Protein AF-A0A1A0DC10-F1 (afdb_monomer_lite)

Organism: Acetobacter pasteurianus (NCBI:txid438)

Foldseek 3Di:
DDDDDDDDDDPLVVVLVVVLVVLVVVLVVLLVVLVVVLVVLVVVLVVCVVVPDWDADADPVRHTPDTPNVVSVVVNVVSVVVNVVSVVVSVVVNVVSVVVSVVD

Radius of gyration: 24.15 Å; chains: 1; bounding box: 70×35×57 Å

pLDDT: mean 93.38, std 9.09, range [50.84, 98.75]

Structure (mmCIF, N/CA/C/O backbone):
data_AF-A0A1A0DC10-F1
#
_entry.id   AF-A0A1A0DC10-F1
#
loop_
_atom_site.group_PDB
_atom_site.id
_atom_site.type_symbol
_atom_site.label_atom_id
_atom_site.label_alt_id
_atom_site.label_comp_id
_atom_site.label_asym_id
_atom_site.label_entity_id
_atom_site.label_seq_id
_atom_site.pdbx_PDB_ins_code
_atom_site.Cartn_x
_atom_site.Cartn_y
_atom_site.Cartn_z
_atom_site.occupancy
_atom_site.B_iso_or_equiv
_atom_site.auth_seq_id
_atom_site.auth_comp_id
_atom_site.auth_asym_id
_atom_site.auth_atom_id
_atom_site.pdbx_PDB_model_num
ATOM 1 N N . MET A 1 1 ? 39.795 -26.968 -26.316 1.00 50.84 1 MET A N 1
ATOM 2 C CA . MET A 1 1 ? 39.769 -25.772 -25.443 1.00 50.84 1 MET A CA 1
ATOM 3 C C . MET A 1 1 ? 38.483 -25.018 -25.735 1.00 50.84 1 MET A C 1
ATOM 5 O O . MET A 1 1 ? 38.223 -24.824 -26.917 1.00 50.84 1 MET A O 1
ATOM 9 N N . PRO A 1 2 ? 37.662 -24.639 -24.743 1.00 61.53 2 PRO A N 1
ATOM 10 C CA . PRO A 1 2 ? 36.482 -23.834 -25.024 1.00 61.53 2 PRO A CA 1
ATOM 11 C C . PRO A 1 2 ? 36.942 -22.427 -25.414 1.00 61.53 2 PRO A C 1
ATOM 13 O O . PRO A 1 2 ? 37.678 -21.768 -24.677 1.00 61.53 2 PRO A O 1
ATOM 16 N N . THR A 1 3 ? 36.555 -21.993 -26.607 1.00 64.56 3 THR A N 1
ATOM 17 C CA . THR A 1 3 ? 36.769 -20.642 -27.119 1.00 64.56 3 THR A CA 1
ATOM 18 C C . THR A 1 3 ? 36.057 -19.662 -26.189 1.00 64.56 3 THR A C 1
ATOM 20 O O . THR A 1 3 ? 34.831 -19.661 -26.104 1.00 64.56 3 THR A O 1
ATOM 23 N N . LYS A 1 4 ? 36.815 -18.833 -25.459 1.00 67.00 4 LYS A N 1
ATOM 24 C CA . LYS A 1 4 ? 36.241 -17.698 -24.729 1.00 67.00 4 LYS A CA 1
ATOM 25 C C . LYS A 1 4 ? 35.680 -16.732 -25.769 1.00 67.00 4 LYS A C 1
ATOM 27 O O . LYS A 1 4 ? 36.450 -16.089 -26.479 1.00 67.00 4 LYS A O 1
ATOM 32 N N . LEU A 1 5 ? 34.356 -16.668 -25.889 1.00 69.88 5 LEU A N 1
ATOM 33 C CA . LEU A 1 5 ? 33.710 -15.632 -26.686 1.00 69.88 5 LEU A CA 1
ATOM 34 C C . LEU A 1 5 ? 34.083 -14.266 -26.085 1.00 69.88 5 LEU A C 1
ATOM 36 O O . LEU A 1 5 ? 34.008 -14.111 -24.861 1.00 69.88 5 LEU A O 1
ATOM 40 N N . PRO A 1 6 ? 34.520 -13.292 -26.900 1.00 73.88 6 PRO A N 1
ATOM 41 C CA . PRO A 1 6 ? 34.807 -11.958 -26.401 1.00 73.88 6 PRO A CA 1
ATOM 42 C C . PRO A 1 6 ? 33.515 -11.332 -25.870 1.00 73.88 6 PRO A C 1
ATOM 44 O O . PRO A 1 6 ? 32.472 -11.383 -26.521 1.00 73.88 6 PRO A O 1
ATOM 47 N N . PHE A 1 7 ? 33.582 -10.749 -24.673 1.00 76.19 7 PHE A N 1
ATOM 48 C CA . PHE A 1 7 ? 32.484 -9.956 -24.135 1.00 76.19 7 PHE A CA 1
ATOM 49 C C . PHE A 1 7 ? 32.308 -8.706 -25.001 1.00 76.19 7 PHE A C 1
ATOM 51 O O . PHE A 1 7 ? 33.228 -7.898 -25.123 1.00 76.19 7 PHE A O 1
ATOM 58 N N . VAL A 1 8 ? 31.125 -8.549 -25.591 1.00 82.81 8 VAL A N 1
ATOM 59 C CA . VAL A 1 8 ? 30.748 -7.352 -26.344 1.00 82.81 8 VAL A CA 1
ATOM 60 C C . VAL A 1 8 ? 29.734 -6.583 -25.510 1.00 82.81 8 VAL A C 1
ATOM 62 O O . VAL A 1 8 ? 28.630 -7.066 -25.259 1.00 82.81 8 VAL A O 1
ATOM 65 N N . PHE A 1 9 ? 30.113 -5.388 -25.061 1.00 86.56 9 PHE A N 1
ATOM 66 C CA . PHE A 1 9 ? 29.201 -4.504 -24.345 1.00 86.56 9 PHE A CA 1
ATOM 67 C C . PHE A 1 9 ? 28.063 -4.052 -25.269 1.00 86.56 9 PHE A C 1
ATOM 69 O O . PHE A 1 9 ? 28.306 -3.537 -26.360 1.00 86.56 9 PHE A O 1
ATOM 76 N N . SER A 1 10 ? 26.820 -4.204 -24.807 1.00 89.44 10 SER A N 1
ATOM 77 C CA . SER A 1 10 ? 25.634 -3.678 -25.483 1.00 89.44 10 SER A CA 1
ATOM 78 C C . SER A 1 10 ? 25.094 -2.477 -24.718 1.00 89.44 10 SER A C 1
ATOM 80 O O . SER A 1 10 ? 24.475 -2.628 -23.664 1.00 89.44 10 SER A O 1
ATOM 82 N N . GLN A 1 11 ? 25.283 -1.280 -25.274 1.00 89.25 11 GLN A N 1
ATOM 83 C CA . GLN A 1 11 ? 24.736 -0.047 -24.704 1.00 89.25 11 GLN A CA 1
ATOM 84 C C . GLN A 1 11 ? 23.206 -0.104 -24.592 1.00 89.25 11 GLN A C 1
ATOM 86 O O . GLN A 1 11 ? 22.649 0.290 -23.571 1.00 89.25 11 GLN A O 1
ATOM 91 N N . ARG A 1 12 ? 22.521 -0.646 -25.610 1.00 88.19 12 ARG A N 1
ATOM 92 C CA . ARG A 1 12 ? 21.056 -0.799 -25.610 1.00 88.19 12 ARG A CA 1
ATOM 93 C C . ARG A 1 12 ? 20.592 -1.745 -24.501 1.00 88.19 12 ARG A C 1
ATOM 95 O O . ARG A 1 12 ? 19.654 -1.419 -23.781 1.00 88.19 12 ARG A O 1
ATOM 102 N N . GLY A 1 13 ? 21.290 -2.870 -24.320 1.00 89.94 13 GLY A N 1
ATOM 103 C CA . GLY A 1 13 ? 21.014 -3.808 -23.228 1.00 89.94 13 GLY A CA 1
ATOM 104 C C . GLY A 1 13 ? 21.237 -3.185 -21.848 1.00 89.94 13 GLY A C 1
ATOM 105 O O . GLY A 1 13 ? 20.417 -3.367 -20.954 1.00 89.94 13 GLY A O 1
ATOM 106 N N . TYR A 1 14 ? 22.299 -2.391 -21.692 1.00 91.94 14 TYR A N 1
ATOM 107 C CA . TYR A 1 14 ? 22.581 -1.671 -20.450 1.00 91.94 14 TYR A CA 1
ATOM 108 C C . TYR A 1 14 ? 21.502 -0.630 -20.110 1.00 91.94 14 TYR A C 1
ATOM 110 O O . TYR A 1 14 ? 21.031 -0.573 -18.974 1.00 91.94 14 TYR A O 1
ATOM 118 N N . ILE A 1 15 ? 21.075 0.176 -21.088 1.00 91.62 15 ILE A N 1
ATOM 119 C CA . ILE A 1 15 ? 20.026 1.188 -20.886 1.00 91.62 15 ILE A CA 1
ATOM 120 C C . ILE A 1 15 ? 18.711 0.515 -20.491 1.00 91.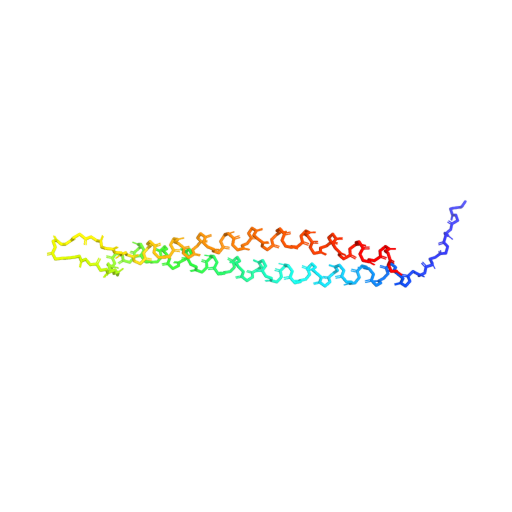62 15 ILE A C 1
ATOM 122 O O . ILE A 1 15 ? 18.094 0.925 -19.513 1.00 91.62 15 ILE A O 1
ATOM 126 N N . TYR A 1 16 ? 18.324 -0.550 -21.198 1.00 92.75 16 TYR A N 1
ATOM 127 C CA . TYR A 1 16 ? 17.121 -1.310 -20.869 1.00 92.75 16 TYR A CA 1
ATOM 128 C C . TYR A 1 16 ? 17.170 -1.871 -19.440 1.00 92.75 16 TYR A C 1
ATOM 130 O O . TYR A 1 16 ? 16.260 -1.643 -18.645 1.00 92.75 16 TYR A O 1
ATOM 138 N N . GLN A 1 17 ? 18.252 -2.567 -19.081 1.00 94.88 17 GLN A N 1
ATOM 139 C CA . GLN A 1 17 ? 18.377 -3.159 -17.750 1.00 94.88 17 GLN A CA 1
ATOM 140 C C . GLN A 1 17 ? 18.347 -2.090 -16.650 1.00 94.88 17 GLN A C 1
ATOM 142 O O . GLN A 1 17 ? 17.623 -2.244 -15.670 1.00 94.88 17 GLN A O 1
ATOM 147 N N . SER A 1 18 ? 19.076 -0.986 -16.832 1.00 95.56 18 SER A N 1
ATOM 148 C CA . SER A 1 18 ? 19.120 0.087 -15.833 1.00 95.56 18 SER A CA 1
ATOM 149 C C . SER A 1 18 ? 17.765 0.781 -15.646 1.00 95.56 18 SER A C 1
ATOM 151 O O . SER A 1 18 ? 17.387 1.060 -14.510 1.00 95.56 18 SER A O 1
ATOM 153 N N . GLY A 1 19 ? 16.978 0.990 -16.707 1.00 95.19 19 GLY A N 1
ATOM 154 C CA . GLY A 1 19 ? 15.624 1.528 -16.555 1.00 95.19 19 GLY A CA 1
ATOM 155 C C . GLY A 1 19 ? 14.655 0.555 -15.877 1.00 95.19 19 GLY A C 1
ATOM 156 O O . GLY A 1 19 ? 13.876 0.975 -15.019 1.00 95.19 19 GLY A O 1
ATOM 157 N N . LEU A 1 20 ? 14.742 -0.747 -16.174 1.00 96.56 20 LEU A N 1
ATOM 158 C CA . LEU A 1 20 ? 13.959 -1.763 -15.461 1.00 96.56 20 LEU A CA 1
ATOM 159 C C . LEU A 1 20 ? 14.337 -1.824 -13.972 1.00 96.56 20 LEU A C 1
ATOM 161 O O . LEU A 1 20 ? 13.465 -1.981 -13.114 1.00 96.56 20 LEU A O 1
ATOM 165 N N . ASP A 1 21 ? 15.620 -1.647 -13.651 1.00 97.81 21 ASP A N 1
ATOM 166 C CA . ASP A 1 21 ? 16.096 -1.554 -12.273 1.00 97.81 21 ASP A CA 1
ATOM 167 C C . ASP A 1 21 ? 15.521 -0.335 -11.541 1.00 97.81 21 ASP A C 1
ATOM 169 O O . ASP A 1 21 ? 15.104 -0.473 -10.389 1.00 97.81 21 ASP A O 1
ATOM 173 N N . CYS A 1 22 ? 15.401 0.820 -12.205 1.00 97.56 22 CYS A N 1
ATOM 174 C CA . CYS A 1 22 ? 14.721 1.993 -11.647 1.00 97.56 22 CYS A CA 1
ATOM 175 C C . CYS A 1 22 ? 13.233 1.726 -11.362 1.00 97.56 22 CYS A C 1
ATOM 177 O O . CYS A 1 22 ? 12.754 2.050 -10.274 1.00 97.56 22 CYS A O 1
ATOM 179 N N . ILE A 1 23 ? 12.507 1.096 -12.294 1.00 97.88 23 ILE A N 1
ATOM 180 C CA . ILE A 1 23 ? 11.086 0.742 -12.108 1.00 97.88 23 ILE A CA 1
ATOM 181 C C . ILE A 1 23 ? 10.927 -0.228 -10.928 1.00 97.88 23 ILE A C 1
ATOM 183 O O . ILE A 1 23 ? 10.061 -0.052 -10.069 1.00 97.88 23 ILE A O 1
ATOM 187 N N . ARG A 1 24 ? 11.803 -1.234 -10.843 1.00 98.00 24 ARG A N 1
ATOM 188 C CA . ARG A 1 24 ? 11.825 -2.200 -9.739 1.00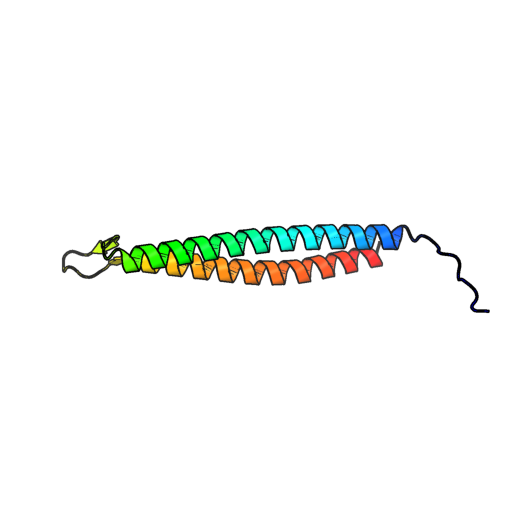 98.00 24 ARG A CA 1
ATOM 189 C C . ARG A 1 24 ? 12.141 -1.541 -8.399 1.00 98.00 24 ARG 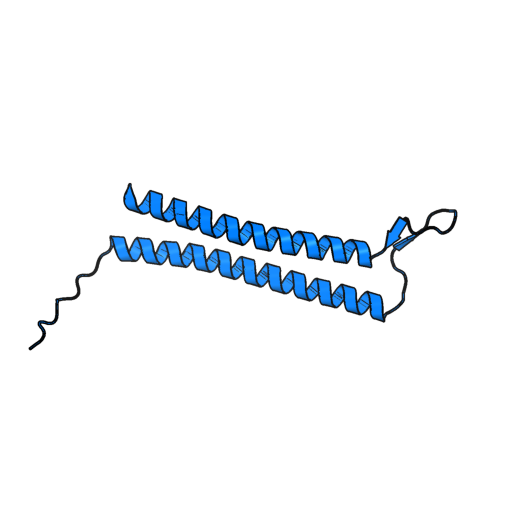A C 1
ATOM 191 O O . ARG A 1 24 ? 11.545 -1.918 -7.391 1.00 98.00 24 ARG A O 1
ATOM 198 N N . LEU A 1 25 ? 13.068 -0.586 -8.372 1.00 98.25 25 LEU A N 1
ATOM 199 C CA . LEU A 1 25 ? 13.397 0.174 -7.168 1.00 98.25 25 LEU A CA 1
ATOM 200 C C . LEU A 1 25 ? 1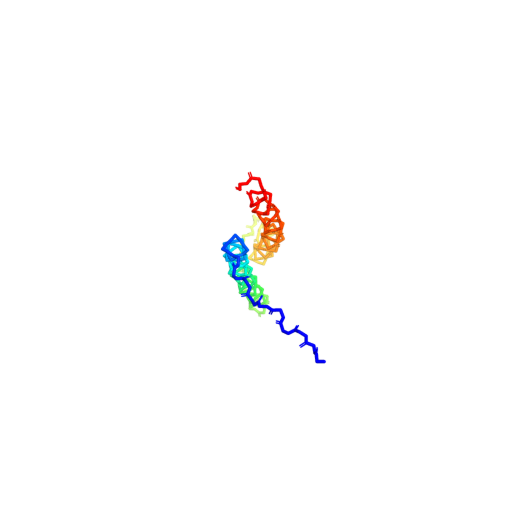2.180 0.957 -6.666 1.00 98.25 25 LEU A C 1
ATOM 202 O O . LEU A 1 25 ? 11.853 0.862 -5.484 1.00 98.25 25 LEU A O 1
ATOM 206 N N . ALA A 1 26 ? 11.479 1.661 -7.559 1.00 97.75 26 ALA A N 1
ATOM 207 C CA . ALA A 1 26 ? 10.275 2.412 -7.212 1.00 97.75 26 ALA A CA 1
ATOM 208 C C . ALA A 1 26 ? 9.182 1.501 -6.627 1.00 97.75 26 ALA A C 1
ATOM 210 O O . ALA A 1 26 ? 8.655 1.779 -5.549 1.00 97.75 26 ALA A O 1
ATOM 211 N N . ALA A 1 27 ? 8.904 0.368 -7.281 1.00 97.88 27 ALA A N 1
ATOM 212 C CA . ALA A 1 27 ? 7.920 -0.599 -6.800 1.00 97.88 27 ALA A CA 1
ATOM 213 C C . ALA A 1 27 ? 8.294 -1.191 -5.432 1.00 97.88 27 ALA A C 1
ATOM 215 O O . ALA A 1 27 ? 7.443 -1.291 -4.554 1.00 97.88 27 ALA A O 1
ATOM 216 N N . ARG A 1 28 ? 9.571 -1.541 -5.218 1.00 98.19 28 ARG A N 1
ATOM 217 C CA . ARG A 1 28 ? 10.050 -2.047 -3.920 1.00 98.19 28 ARG A CA 1
ATOM 218 C C . ARG A 1 28 ? 9.926 -1.009 -2.815 1.00 98.19 28 ARG A C 1
ATOM 220 O O . ARG A 1 28 ? 9.488 -1.351 -1.724 1.00 98.19 28 ARG A O 1
ATOM 227 N N . SER A 1 29 ? 10.291 0.239 -3.098 1.00 98.38 29 SER A N 1
ATOM 228 C CA . SER A 1 29 ? 10.167 1.322 -2.124 1.00 98.38 29 SER A CA 1
ATOM 229 C C . SER A 1 29 ? 8.709 1.522 -1.716 1.00 98.38 29 SER A C 1
ATOM 231 O O . SER A 1 29 ? 8.417 1.537 -0.527 1.00 98.38 29 SER A O 1
ATOM 233 N N . GLY A 1 30 ? 7.792 1.603 -2.687 1.00 98.25 30 GLY A N 1
ATOM 234 C CA . GLY A 1 30 ? 6.362 1.739 -2.404 1.00 98.25 30 GLY A CA 1
ATOM 235 C C . GLY A 1 30 ? 5.794 0.540 -1.641 1.00 98.25 30 GLY A C 1
ATOM 236 O O . GLY A 1 30 ? 5.048 0.723 -0.686 1.00 98.25 30 GLY A O 1
ATOM 237 N N . GLN A 1 31 ? 6.194 -0.682 -2.009 1.00 98.44 31 GLN A N 1
ATOM 238 C CA . GLN A 1 31 ? 5.770 -1.898 -1.317 1.00 98.44 31 GLN A CA 1
ATOM 239 C C . GLN A 1 31 ? 6.213 -1.887 0.148 1.00 98.44 31 GLN A C 1
ATOM 241 O O . GLN A 1 31 ? 5.409 -2.210 1.016 1.00 98.44 31 GLN A O 1
ATOM 246 N N . ASN A 1 32 ? 7.467 -1.521 0.423 1.00 98.56 32 ASN A N 1
ATOM 247 C CA . ASN A 1 32 ? 7.981 -1.468 1.789 1.00 98.56 32 ASN A CA 1
ATOM 248 C C . ASN A 1 32 ? 7.215 -0.434 2.622 1.00 98.56 32 ASN A C 1
ATOM 250 O O . ASN A 1 32 ? 6.737 -0.771 3.697 1.00 98.56 32 ASN A O 1
ATOM 254 N N . SER A 1 33 ? 7.015 0.778 2.096 1.00 98.56 33 SER A N 1
ATOM 255 C CA . SER A 1 33 ? 6.276 1.829 2.807 1.00 98.56 33 SER A CA 1
ATOM 256 C C . SER A 1 33 ? 4.819 1.449 3.087 1.00 98.56 33 SER A C 1
ATOM 258 O O . SER A 1 33 ? 4.321 1.707 4.179 1.00 98.56 33 SER A O 1
ATOM 260 N N . LEU A 1 34 ? 4.134 0.808 2.133 1.00 98.62 34 LEU A N 1
ATOM 261 C CA . LEU A 1 34 ? 2.768 0.321 2.349 1.00 98.62 34 LEU A CA 1
ATOM 262 C C . LEU A 1 34 ? 2.729 -0.802 3.390 1.00 98.62 34 LEU A C 1
ATOM 264 O O . LEU A 1 34 ? 1.852 -0.807 4.246 1.00 98.62 34 LEU A O 1
ATOM 268 N N . GLN A 1 35 ? 3.691 -1.726 3.355 1.00 98.50 35 GLN A N 1
ATOM 269 C CA . GLN A 1 35 ? 3.756 -2.818 4.323 1.00 98.50 35 GLN A CA 1
ATOM 270 C C . GLN A 1 35 ? 4.040 -2.314 5.744 1.00 98.50 35 GLN A C 1
ATOM 272 O O . GLN A 1 35 ? 3.420 -2.790 6.691 1.00 98.50 35 GLN A O 1
ATOM 277 N N . GLU A 1 36 ? 4.935 -1.336 5.888 1.00 98.62 36 GLU A N 1
ATOM 278 C CA . GLU A 1 36 ? 5.210 -0.661 7.161 1.00 98.62 36 GLU A CA 1
ATOM 279 C C . GLU A 1 36 ? 3.961 0.050 7.698 1.00 98.62 36 GLU A C 1
ATOM 281 O O . GLU A 1 36 ? 3.644 -0.075 8.881 1.00 98.62 36 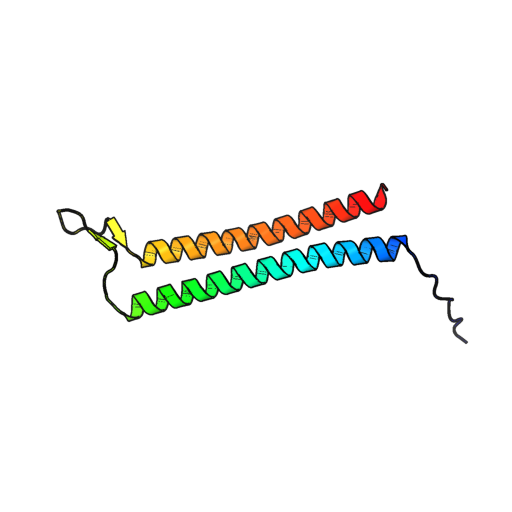GLU A O 1
ATOM 286 N N . ALA A 1 37 ? 3.212 0.738 6.830 1.00 98.62 37 ALA A N 1
ATOM 287 C CA . ALA A 1 37 ? 1.959 1.388 7.206 1.00 98.62 37 ALA A CA 1
ATOM 288 C C . ALA A 1 37 ? 0.893 0.380 7.670 1.00 98.62 37 ALA A C 1
ATOM 290 O O . ALA A 1 37 ? 0.252 0.616 8.693 1.00 98.62 37 ALA A O 1
ATOM 291 N N . ILE A 1 38 ? 0.747 -0.756 6.972 1.00 98.69 38 ILE A N 1
ATOM 292 C CA . ILE A 1 38 ? -0.163 -1.846 7.371 1.00 98.69 38 ILE A CA 1
ATOM 293 C C . ILE A 1 38 ? 0.210 -2.348 8.764 1.00 98.69 38 ILE A C 1
ATOM 295 O O . ILE A 1 38 ? -0.624 -2.330 9.663 1.00 98.69 38 ILE A O 1
ATOM 299 N N . SER A 1 39 ? 1.476 -2.714 8.977 1.00 98.50 39 SER A N 1
ATOM 300 C CA . SER A 1 39 ? 1.926 -3.234 10.271 1.00 98.50 39 SER A CA 1
ATOM 301 C C . SER A 1 39 ? 1.779 -2.217 11.405 1.00 98.50 39 SER A C 1
ATOM 303 O O . SER A 1 39 ? 1.468 -2.592 12.534 1.00 98.50 39 SER A O 1
ATOM 305 N N . SER A 1 40 ? 1.959 -0.924 11.120 1.00 98.50 40 SER A N 1
ATOM 306 C CA . SER A 1 40 ? 1.696 0.137 12.095 1.00 98.50 40 SER A CA 1
ATOM 307 C C . SER A 1 40 ? 0.217 0.208 12.479 1.00 98.50 40 SER A C 1
ATOM 309 O O . SER A 1 40 ? -0.090 0.389 13.656 1.00 98.50 40 SER A O 1
ATOM 311 N N . LYS A 1 41 ? -0.697 0.072 11.512 1.00 98.31 41 LYS A N 1
ATOM 312 C CA . LYS A 1 41 ? -2.146 0.119 11.752 1.00 98.31 41 LYS A CA 1
ATOM 313 C C . LYS A 1 41 ? -2.656 -1.132 12.461 1.00 98.31 41 LYS A C 1
ATOM 315 O O . LYS A 1 41 ? -3.437 -1.010 13.395 1.00 98.31 41 LYS A O 1
ATOM 320 N N . GLU A 1 42 ? -2.147 -2.308 12.102 1.00 98.44 42 GLU A N 1
ATOM 321 C CA . GLU A 1 42 ? -2.424 -3.567 12.809 1.00 98.44 42 GLU A CA 1
ATOM 322 C C . GLU A 1 42 ? -1.983 -3.496 14.280 1.00 98.44 42 GLU A C 1
ATOM 324 O O . GLU A 1 42 ? -2.698 -3.942 15.177 1.00 98.44 42 GLU A O 1
ATOM 329 N N . MET A 1 43 ? -0.821 -2.890 14.551 1.00 98.19 43 MET A N 1
ATOM 330 C CA . MET A 1 43 ? -0.351 -2.668 15.920 1.00 98.19 43 MET A CA 1
ATOM 331 C C . MET A 1 43 ? -1.244 -1.676 16.678 1.00 98.19 43 MET A C 1
ATOM 333 O O . MET A 1 43 ? -1.522 -1.886 17.861 1.00 98.19 43 MET A O 1
ATOM 337 N N . GLU A 1 44 ? -1.697 -0.609 16.015 1.00 97.56 44 GLU A N 1
ATOM 338 C CA . GLU A 1 44 ? -2.612 0.372 16.602 1.00 97.56 44 GLU A CA 1
ATOM 339 C C . GLU A 1 44 ? -3.967 -0.257 16.950 1.00 97.56 44 GLU A C 1
ATOM 341 O O . GLU A 1 44 ? -4.459 -0.049 18.059 1.00 97.56 44 GLU A O 1
ATOM 346 N N . LEU A 1 45 ? -4.527 -1.066 16.044 1.00 97.50 45 LEU A N 1
ATOM 347 C CA . LEU A 1 45 ? -5.780 -1.795 16.246 1.00 97.50 45 LEU A CA 1
ATOM 348 C C . LEU A 1 45 ? -5.672 -2.729 17.447 1.00 97.50 45 LEU A C 1
ATOM 350 O O . LEU A 1 45 ? -6.451 -2.614 18.388 1.00 97.50 45 LEU A O 1
ATOM 354 N N . LYS A 1 46 ? -4.628 -3.559 17.478 1.00 97.25 46 LYS A N 1
ATOM 355 C CA . LYS A 1 46 ? -4.380 -4.463 18.600 1.00 97.25 46 LYS A CA 1
ATOM 356 C C . LYS A 1 46 ? -4.255 -3.716 19.933 1.00 97.25 46 LYS A C 1
ATOM 358 O O . LYS A 1 46 ? -4.818 -4.133 20.939 1.00 97.25 46 LYS A O 1
ATOM 363 N N . THR A 1 47 ? -3.521 -2.602 19.949 1.00 96.69 47 THR A N 1
ATOM 364 C CA . THR A 1 47 ? -3.347 -1.786 21.164 1.00 96.69 47 THR A CA 1
ATOM 365 C C . THR A 1 47 ? -4.677 -1.192 21.632 1.00 96.69 47 THR A C 1
ATOM 367 O O . THR A 1 47 ? -4.931 -1.114 22.833 1.00 96.69 47 THR A O 1
ATOM 370 N N . TYR A 1 48 ? -5.528 -0.766 20.696 1.00 95.56 48 TYR A N 1
ATOM 371 C CA . TYR A 1 48 ? -6.861 -0.250 20.992 1.00 95.56 48 TYR A CA 1
ATOM 372 C C . TYR A 1 48 ? -7.765 -1.329 21.606 1.00 95.56 48 TYR A C 1
ATOM 374 O O . TYR A 1 48 ? -8.346 -1.103 22.669 1.00 95.56 48 TYR A O 1
ATOM 382 N N . GLU A 1 49 ? -7.809 -2.513 20.994 1.00 93.94 49 GLU A N 1
ATOM 383 C CA . GLU A 1 49 ? -8.588 -3.661 21.473 1.00 93.94 49 GLU A CA 1
ATOM 384 C C . GLU A 1 49 ? -8.155 -4.116 22.876 1.00 93.94 49 GLU A C 1
ATOM 386 O O . GLU A 1 49 ? -8.995 -4.381 23.735 1.00 93.94 49 GLU A O 1
ATOM 391 N N . GLU A 1 50 ? -6.846 -4.155 23.145 1.00 95.19 50 GLU A N 1
ATOM 392 C CA . GLU A 1 50 ? -6.299 -4.502 24.464 1.00 95.19 50 GLU A CA 1
ATOM 393 C C . GLU A 1 50 ? -6.555 -3.412 25.520 1.00 95.19 50 GLU A C 1
ATOM 395 O O . GLU A 1 50 ? -6.672 -3.713 26.710 1.00 95.19 50 GLU A O 1
ATOM 400 N N . GLY A 1 51 ? -6.641 -2.145 25.102 1.00 93.00 51 GLY A N 1
ATOM 401 C CA . GLY A 1 51 ? -6.853 -1.006 25.994 1.00 93.00 51 GLY A CA 1
ATOM 402 C C . GLY A 1 51 ? -8.268 -0.924 26.571 1.00 93.00 51 GLY A C 1
ATOM 403 O O . GLY A 1 51 ? -8.443 -0.388 27.666 1.00 93.00 51 GLY A O 1
ATOM 404 N N . GLY A 1 52 ? -9.275 -1.438 25.856 1.00 85.94 52 GLY A N 1
ATOM 405 C CA . GLY A 1 52 ? -10.669 -1.499 26.316 1.00 85.94 52 GLY A CA 1
ATOM 406 C C . GLY A 1 52 ? -11.343 -0.137 26.547 1.00 85.94 52 GLY A C 1
ATOM 407 O O . GLY A 1 52 ? -12.410 -0.072 27.159 1.00 85.94 52 GLY A O 1
ATOM 408 N N . VAL A 1 53 ? -10.726 0.958 26.092 1.00 92.31 53 VAL A N 1
ATOM 409 C CA . VAL A 1 53 ? -11.284 2.313 26.180 1.00 92.31 53 VAL A CA 1
ATOM 410 C C . VAL A 1 53 ? -12.025 2.610 24.888 1.00 92.31 53 VAL A C 1
ATOM 412 O O . VAL A 1 53 ? -11.394 2.776 23.849 1.00 92.31 53 VAL A O 1
ATOM 415 N N . PHE A 1 54 ? -13.351 2.726 24.971 1.00 93.75 54 PHE A N 1
ATOM 416 C CA . PHE A 1 54 ? -14.181 3.101 23.829 1.00 93.75 54 PHE A CA 1
ATOM 417 C C . PHE A 1 54 ? -13.785 4.486 23.301 1.00 93.75 54 PHE A C 1
ATOM 419 O O . PHE A 1 54 ? -13.836 5.481 24.031 1.00 93.75 54 PHE A O 1
ATOM 426 N N . VAL A 1 55 ? -13.416 4.542 22.024 1.00 95.94 55 VAL A N 1
ATOM 427 C CA . VAL A 1 55 ? -13.197 5.774 21.265 1.00 95.94 55 VAL A CA 1
ATOM 428 C C . VAL A 1 55 ? -14.104 5.719 20.047 1.00 95.94 55 VAL A C 1
ATOM 430 O O . VAL A 1 55 ? -13.847 4.973 19.106 1.00 95.94 55 VAL A O 1
ATOM 433 N N . GLY A 1 56 ? -15.162 6.516 20.075 1.00 94.81 56 GLY A N 1
ATOM 434 C CA . GLY A 1 56 ? -16.197 6.499 19.055 1.00 94.81 56 GLY A CA 1
ATOM 435 C C . GLY A 1 56 ? -17.339 7.432 19.411 1.00 94.81 56 GLY A C 1
ATOM 436 O O . GLY A 1 56 ? -17.247 8.226 20.354 1.00 94.81 56 GLY A O 1
ATOM 437 N N . GLU A 1 57 ? -18.430 7.296 18.676 1.00 97.06 57 GLU A N 1
ATOM 438 C CA . GLU A 1 57 ? -19.658 8.047 18.897 1.00 97.06 57 GLU A CA 1
ATOM 439 C C . GLU A 1 57 ? -20.827 7.090 19.079 1.00 97.06 57 GLU A C 1
ATOM 441 O O . GLU A 1 57 ? -20.890 6.027 18.459 1.00 97.06 57 GLU A O 1
ATOM 446 N N . ARG A 1 58 ? -21.743 7.476 19.964 1.00 97.12 58 ARG A N 1
ATOM 447 C CA . ARG A 1 58 ? -23.010 6.788 20.175 1.00 97.12 58 ARG A CA 1
ATOM 448 C C . ARG A 1 58 ? -24.145 7.765 19.942 1.00 97.12 58 ARG A C 1
ATOM 450 O O . ARG A 1 58 ? -23.966 8.960 20.185 1.00 97.12 58 ARG A O 1
ATOM 457 N N . ASP A 1 59 ? -25.276 7.264 19.479 1.00 96.38 59 ASP A N 1
ATOM 458 C CA . ASP A 1 59 ? -26.478 8.072 19.319 1.00 96.38 59 ASP A CA 1
ATOM 459 C C . ASP A 1 59 ? -27.196 8.334 20.659 1.00 96.38 59 ASP A C 1
ATOM 461 O O . ASP A 1 59 ? -26.679 8.050 21.745 1.00 96.38 59 ASP A O 1
ATOM 465 N N . GLU A 1 60 ? -28.388 8.930 20.580 1.00 95.94 60 GLU A N 1
ATOM 466 C CA . GLU A 1 60 ? -29.213 9.275 21.744 1.00 95.94 60 GLU A CA 1
ATOM 467 C C . GLU A 1 60 ? -29.739 8.040 22.500 1.00 95.94 60 GLU A C 1
ATOM 469 O O . GLU A 1 60 ? -29.976 8.127 23.708 1.00 95.94 60 GLU A O 1
ATOM 474 N N . ASP A 1 61 ? -29.872 6.899 21.819 1.00 96.25 61 ASP A N 1
ATOM 475 C CA . ASP A 1 61 ? -30.346 5.630 22.380 1.00 96.25 61 ASP A CA 1
ATOM 476 C C . ASP A 1 61 ? -29.188 4.768 22.930 1.00 96.25 61 ASP A C 1
ATOM 478 O O . ASP A 1 61 ? -29.404 3.803 23.670 1.00 96.25 61 ASP A O 1
ATOM 482 N N . GLY A 1 62 ? -27.943 5.173 22.659 1.00 92.94 62 GLY A N 1
ATOM 483 C CA . GLY A 1 62 ? -26.721 4.523 23.122 1.00 92.94 62 GLY A CA 1
ATOM 484 C C . GLY A 1 62 ? -26.136 3.511 22.136 1.00 92.94 62 GLY A C 1
ATOM 485 O O . GLY A 1 62 ? -25.173 2.826 22.502 1.00 92.94 62 GLY A O 1
ATOM 486 N N . ASP A 1 63 ? -26.668 3.439 20.915 1.00 94.75 63 ASP A N 1
ATOM 487 C CA . ASP A 1 63 ? -26.151 2.597 19.839 1.00 94.75 63 ASP A CA 1
ATOM 488 C C . ASP A 1 63 ? -24.865 3.199 19.257 1.00 94.75 63 ASP A C 1
ATOM 490 O O . ASP A 1 63 ? -24.703 4.416 19.170 1.00 94.75 63 ASP A O 1
ATOM 494 N N . VAL A 1 64 ? -23.907 2.345 18.883 1.00 95.44 64 VAL A N 1
ATOM 495 C CA . VAL A 1 64 ? -22.612 2.779 18.331 1.00 95.44 64 VAL A CA 1
ATOM 496 C C . VAL A 1 64 ? -22.797 3.233 16.883 1.00 95.44 64 VAL A C 1
ATOM 498 O O . VAL A 1 64 ? -23.228 2.451 16.040 1.00 95.44 64 VAL A O 1
ATOM 501 N N . LEU A 1 65 ? -22.448 4.490 16.597 1.00 95.31 65 LEU A N 1
ATOM 502 C CA . LEU A 1 65 ? -22.469 5.059 15.244 1.00 95.31 65 LEU A CA 1
ATOM 503 C C . LEU A 1 65 ? -21.169 4.789 14.487 1.00 95.31 65 LEU A C 1
ATOM 505 O O . LEU A 1 65 ? -21.192 4.571 13.277 1.00 95.31 65 LEU A O 1
ATOM 509 N N . TRP A 1 66 ? -20.046 4.852 15.197 1.00 95.31 66 TRP A N 1
ATOM 510 C CA . TRP A 1 66 ? -18.737 4.440 14.708 1.00 95.31 66 TRP A CA 1
ATOM 511 C C . TRP A 1 66 ? -17.801 4.193 15.885 1.00 95.31 66 TRP A C 1
ATOM 513 O O . TRP A 1 66 ? -17.928 4.818 16.948 1.00 95.31 66 TRP A O 1
ATOM 523 N N . GLU A 1 67 ? -16.815 3.335 15.667 1.00 96.44 67 GLU A N 1
ATOM 524 C CA . GLU A 1 67 ? -15.750 3.082 16.627 1.00 96.44 67 GLU A CA 1
ATOM 525 C C . GLU A 1 67 ? -14.368 3.091 15.956 1.00 96.44 67 GLU A C 1
ATOM 527 O O . GLU A 1 67 ? -14.205 2.859 14.757 1.00 96.44 67 GLU A O 1
ATOM 532 N N . LYS A 1 68 ? -13.331 3.428 16.728 1.00 96.25 68 LYS A N 1
ATOM 533 C CA . LYS A 1 68 ? -11.958 3.536 16.229 1.00 96.25 68 LYS A CA 1
ATOM 534 C C . LYS A 1 68 ? -11.447 2.246 15.569 1.00 96.25 68 LYS A C 1
ATOM 536 O O . LYS A 1 68 ? -10.673 2.347 14.619 1.00 96.25 68 LYS A O 1
ATOM 541 N N . ASN A 1 69 ? -11.840 1.066 16.048 1.00 96.06 69 ASN A N 1
ATOM 542 C CA . ASN A 1 69 ? -11.465 -0.210 15.426 1.00 96.06 69 ASN A CA 1
ATOM 543 C C . ASN A 1 69 ? -11.971 -0.308 13.980 1.00 96.06 69 ASN A C 1
ATOM 545 O O . ASN A 1 69 ? -11.165 -0.596 13.103 1.00 96.06 69 ASN A O 1
ATOM 549 N N . GLU A 1 70 ? -13.233 0.038 13.713 1.00 96.25 70 GLU A N 1
ATOM 550 C CA . GLU A 1 70 ? -13.820 0.019 12.365 1.00 96.25 70 GLU A CA 1
ATOM 551 C C . GLU A 1 70 ? -13.033 0.926 11.407 1.00 96.25 70 GLU A C 1
ATOM 553 O O . GLU A 1 70 ? -12.742 0.562 10.268 1.00 96.25 70 GLU A O 1
ATOM 558 N N . ILE A 1 71 ? -12.611 2.104 11.880 1.00 96.75 71 ILE A N 1
ATOM 559 C CA . ILE A 1 71 ? -11.781 3.026 11.091 1.00 96.75 71 ILE A CA 1
ATOM 560 C C . ILE A 1 71 ? -10.398 2.429 10.802 1.00 96.75 71 ILE A C 1
ATOM 562 O O . ILE A 1 71 ? -9.886 2.563 9.690 1.00 96.75 71 ILE A O 1
ATOM 566 N N . LEU A 1 72 ? -9.777 1.777 11.787 1.00 97.88 72 LEU A N 1
ATOM 567 C CA . LEU A 1 72 ? -8.468 1.147 11.617 1.00 97.88 72 LEU A CA 1
ATOM 568 C C . LEU A 1 72 ? -8.524 -0.055 10.673 1.00 97.88 72 LEU A C 1
ATOM 570 O O . LEU A 1 72 ? -7.616 -0.220 9.861 1.00 97.88 72 LEU A O 1
ATOM 574 N N . GLU A 1 73 ? -9.582 -0.859 10.742 1.00 98.06 73 GLU A N 1
ATOM 575 C CA . GLU A 1 73 ? -9.831 -1.962 9.813 1.00 98.06 73 GLU A CA 1
ATOM 576 C C . GLU A 1 73 ? -9.983 -1.442 8.380 1.00 98.06 73 GLU A C 1
ATOM 578 O O . GLU A 1 73 ? -9.271 -1.902 7.486 1.00 98.06 73 GLU A O 1
ATOM 583 N N . LEU A 1 74 ? -10.802 -0.403 8.171 1.00 98.12 74 LEU A N 1
ATOM 584 C CA . LEU A 1 74 ? -10.948 0.250 6.866 1.00 98.12 74 LEU A CA 1
ATOM 585 C C . LEU A 1 74 ? -9.618 0.820 6.346 1.00 98.12 74 LEU A C 1
ATOM 587 O O . LEU A 1 74 ? -9.306 0.699 5.160 1.00 98.12 74 LEU A O 1
ATOM 591 N N . ASP A 1 75 ? -8.809 1.438 7.209 1.00 98.38 75 ASP A N 1
ATOM 592 C CA . ASP A 1 75 ? -7.476 1.927 6.839 1.00 98.38 75 ASP A CA 1
ATOM 593 C C . ASP A 1 75 ? -6.556 0.777 6.387 1.00 98.38 75 ASP A C 1
ATOM 595 O O . ASP A 1 75 ? -5.847 0.910 5.383 1.00 98.38 75 ASP A O 1
ATOM 599 N N . ILE A 1 76 ? -6.565 -0.354 7.105 1.00 98.69 76 ILE A N 1
ATOM 600 C CA . ILE A 1 76 ? -5.783 -1.551 6.762 1.00 98.69 76 ILE A CA 1
ATOM 601 C C . ILE A 1 76 ? -6.229 -2.108 5.408 1.00 98.69 76 ILE A C 1
ATOM 603 O O . ILE A 1 76 ? -5.378 -2.348 4.547 1.00 98.69 76 ILE A O 1
ATOM 607 N N . GLU A 1 77 ? -7.536 -2.265 5.187 1.00 98.56 77 GLU A N 1
ATOM 608 C CA . GLU A 1 77 ? -8.091 -2.745 3.917 1.00 98.56 77 GLU A CA 1
ATOM 609 C C . GLU A 1 77 ? -7.643 -1.863 2.746 1.00 98.56 77 GLU A C 1
ATOM 611 O O . GLU A 1 77 ? -7.098 -2.357 1.756 1.00 98.56 77 GLU A O 1
ATOM 616 N N . ARG A 1 78 ? -7.751 -0.538 2.884 1.00 98.56 78 ARG A N 1
ATOM 617 C CA . ARG A 1 78 ? -7.328 0.411 1.839 1.00 98.56 78 ARG A CA 1
ATOM 618 C C . ARG A 1 78 ? -5.832 0.334 1.543 1.00 98.56 78 ARG A C 1
ATOM 620 O O . ARG A 1 78 ? -5.422 0.465 0.387 1.00 98.56 78 ARG A O 1
ATOM 627 N N . LEU A 1 79 ? -4.997 0.122 2.559 1.00 98.75 79 LEU A N 1
ATOM 628 C CA . LEU A 1 79 ? -3.557 -0.068 2.366 1.00 98.75 79 LEU A CA 1
ATOM 629 C C . LEU A 1 79 ? -3.244 -1.393 1.654 1.00 98.75 79 LEU A C 1
ATOM 631 O O . LEU A 1 79 ? -2.361 -1.434 0.791 1.00 98.75 79 LEU A O 1
ATOM 635 N N . GLN A 1 80 ? -3.972 -2.465 1.971 1.00 98.50 80 GLN A N 1
ATOM 636 C CA . GLN A 1 80 ? -3.844 -3.757 1.291 1.00 98.50 80 GLN A CA 1
ATOM 637 C C . GLN A 1 80 ? -4.281 -3.670 -0.180 1.00 98.50 80 GLN A C 1
ATOM 639 O O . GLN A 1 80 ? -3.598 -4.205 -1.060 1.00 98.50 80 GLN A O 1
ATOM 644 N N . GLU A 1 81 ? -5.357 -2.939 -0.474 1.00 98.56 81 GLU A N 1
ATOM 645 C CA . GLU A 1 81 ? -5.780 -2.634 -1.844 1.00 98.56 81 GLU A CA 1
ATOM 646 C C . GLU A 1 81 ? -4.713 -1.831 -2.597 1.00 98.56 81 GLU A C 1
ATOM 648 O O . GLU A 1 81 ? -4.322 -2.200 -3.707 1.00 98.56 81 GLU A O 1
ATOM 653 N N . ALA A 1 82 ? -4.163 -0.782 -1.979 1.00 98.56 82 ALA A N 1
ATOM 654 C CA . ALA A 1 82 ? -3.085 0.007 -2.571 1.00 98.56 82 ALA A CA 1
ATOM 655 C C . ALA A 1 82 ? -1.842 -0.848 -2.882 1.00 98.56 82 ALA A C 1
ATOM 657 O O . ALA A 1 82 ? -1.195 -0.660 -3.917 1.00 98.56 82 ALA A O 1
ATOM 658 N N . LEU A 1 83 ? -1.521 -1.825 -2.029 1.00 98.31 83 LEU A N 1
ATOM 659 C CA . LEU A 1 83 ? -0.422 -2.764 -2.257 1.00 98.31 83 LEU A CA 1
ATOM 660 C C . LEU A 1 83 ? -0.679 -3.662 -3.479 1.00 98.31 83 LEU A C 1
ATOM 662 O O . LEU A 1 83 ? 0.243 -3.935 -4.256 1.00 98.31 83 LEU A O 1
ATOM 666 N N . LEU A 1 84 ? -1.921 -4.110 -3.673 1.00 98.06 84 LEU A N 1
ATOM 667 C CA . LEU A 1 84 ? -2.323 -4.872 -4.854 1.00 98.06 84 LEU A CA 1
ATOM 668 C C . LEU A 1 84 ? -2.231 -4.021 -6.129 1.00 98.06 84 LEU A C 1
ATOM 670 O O . LEU A 1 84 ? -1.666 -4.475 -7.130 1.00 98.06 84 LEU A O 1
ATOM 674 N N . GLU A 1 85 ? -2.723 -2.785 -6.085 1.00 98.50 85 GLU A N 1
ATOM 675 C CA . GLU A 1 85 ? -2.656 -1.854 -7.215 1.00 98.50 85 GLU A CA 1
ATOM 676 C C . GLU A 1 85 ? -1.216 -1.482 -7.577 1.00 98.50 85 GLU A C 1
ATOM 678 O O . GLU A 1 85 ? -0.862 -1.443 -8.758 1.00 98.50 85 GLU A O 1
ATOM 683 N N . LEU A 1 86 ? -0.330 -1.319 -6.591 1.00 98.38 86 LEU A N 1
ATOM 684 C CA . LEU A 1 86 ? 1.093 -1.093 -6.842 1.00 98.38 86 LEU A CA 1
ATOM 685 C C . LEU A 1 86 ? 1.728 -2.260 -7.613 1.00 98.38 86 LEU A C 1
ATOM 687 O O . LEU A 1 86 ? 2.503 -2.040 -8.548 1.00 98.38 86 LEU A O 1
ATOM 691 N N . ARG A 1 87 ? 1.381 -3.507 -7.266 1.00 96.94 87 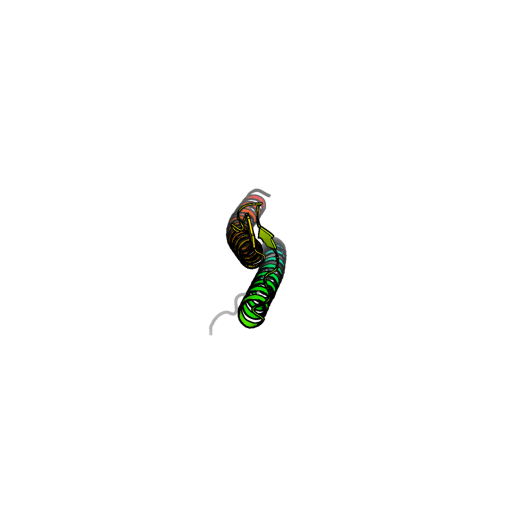ARG A N 1
ATOM 692 C CA . ARG A 1 87 ? 1.867 -4.697 -7.986 1.00 96.94 87 ARG A CA 1
ATOM 693 C C . ARG A 1 87 ? 1.372 -4.722 -9.431 1.00 96.94 87 ARG A C 1
ATOM 695 O O . ARG A 1 87 ? 2.158 -5.013 -10.332 1.00 96.94 87 ARG A O 1
ATOM 702 N N . ARG A 1 88 ? 0.098 -4.392 -9.665 1.00 98.19 88 ARG A N 1
ATOM 703 C CA . ARG A 1 88 ? -0.488 -4.294 -11.016 1.00 98.19 88 ARG A CA 1
ATOM 704 C C . ARG A 1 88 ? 0.206 -3.207 -11.838 1.00 98.19 88 ARG A C 1
ATOM 706 O O . ARG A 1 88 ? 0.644 -3.466 -12.959 1.00 98.19 88 ARG A O 1
ATOM 713 N N . SER A 1 89 ? 0.384 -2.030 -11.242 1.00 98.19 89 SER A N 1
ATOM 714 C CA . SER A 1 89 ? 1.064 -0.887 -11.853 1.00 98.19 89 SER A CA 1
ATOM 715 C C . SER A 1 89 ? 2.516 -1.201 -12.224 1.00 98.19 89 SER A C 1
ATOM 717 O O . SER A 1 89 ? 2.956 -0.868 -13.326 1.00 98.19 89 SER A O 1
ATOM 719 N N . PHE A 1 90 ? 3.252 -1.919 -11.368 1.00 97.62 90 PHE A N 1
ATOM 720 C CA . PHE A 1 90 ? 4.614 -2.367 -11.670 1.00 97.62 90 PHE A CA 1
ATOM 721 C C . PHE A 1 90 ? 4.673 -3.229 -12.937 1.00 97.62 90 PHE A C 1
ATOM 723 O O . PHE A 1 90 ? 5.492 -2.963 -13.818 1.00 97.62 90 PHE A O 1
ATOM 730 N N . VAL A 1 91 ? 3.797 -4.234 -13.052 1.00 97.19 91 VAL A N 1
ATOM 731 C CA . VAL A 1 91 ? 3.763 -5.133 -14.218 1.00 97.19 91 VAL A CA 1
ATOM 732 C C . VAL A 1 91 ? 3.443 -4.355 -15.493 1.00 97.19 91 VAL A C 1
ATOM 734 O O . VAL A 1 91 ? 4.137 -4.513 -16.498 1.00 97.19 91 VAL A O 1
ATOM 737 N N . LEU A 1 92 ? 2.440 -3.475 -15.443 1.00 98.06 92 LEU A N 1
ATOM 738 C CA . LEU A 1 92 ? 2.047 -2.652 -16.586 1.00 98.06 92 LEU A CA 1
ATOM 739 C C . LEU A 1 92 ? 3.171 -1.694 -17.013 1.00 98.06 92 LEU A C 1
ATOM 741 O O . LEU A 1 92 ? 3.487 -1.575 -18.196 1.00 98.06 92 LEU A O 1
ATOM 745 N N . THR A 1 93 ? 3.832 -1.062 -16.045 1.00 97.81 93 THR A N 1
ATOM 746 C CA . THR A 1 93 ? 4.953 -0.148 -16.300 1.00 97.81 93 THR A CA 1
ATOM 747 C C . THR A 1 93 ? 6.143 -0.885 -16.911 1.00 97.81 93 THR A C 1
ATOM 749 O O . THR A 1 93 ? 6.734 -0.404 -17.877 1.00 97.81 93 THR A O 1
ATOM 752 N N . ALA A 1 94 ? 6.482 -2.071 -16.396 1.00 96.31 94 ALA A N 1
ATOM 753 C CA . ALA A 1 94 ? 7.547 -2.902 -16.951 1.00 96.31 94 ALA A CA 1
ATOM 754 C C . ALA A 1 94 ? 7.236 -3.339 -18.393 1.00 96.31 94 ALA A C 1
ATOM 756 O O . ALA A 1 94 ? 8.122 -3.293 -19.248 1.00 96.31 94 ALA A O 1
ATOM 757 N N . TYR A 1 95 ? 5.978 -3.695 -18.679 1.00 96.06 95 TYR A N 1
ATOM 758 C CA . TYR A 1 95 ? 5.523 -4.021 -20.031 1.00 96.06 95 TYR A CA 1
ATOM 759 C C . TYR A 1 95 ? 5.687 -2.835 -20.994 1.00 96.06 95 TYR A C 1
ATOM 761 O O . TYR A 1 95 ? 6.331 -2.977 -22.033 1.00 96.06 95 TYR A O 1
ATOM 769 N N . HIS A 1 96 ? 5.191 -1.646 -20.638 1.00 95.94 96 HIS A N 1
ATOM 770 C CA . HIS A 1 96 ? 5.330 -0.457 -21.489 1.00 95.94 96 HIS A CA 1
ATOM 771 C C . HIS A 1 96 ? 6.785 -0.015 -21.670 1.00 95.94 96 HIS A C 1
ATOM 773 O O . HIS A 1 96 ? 7.167 0.483 -22.735 1.00 95.94 96 HIS A O 1
ATOM 779 N N . TYR A 1 97 ? 7.618 -0.206 -20.646 1.00 95.69 97 TYR A N 1
ATOM 780 C CA . TYR A 1 97 ? 9.044 0.075 -20.740 1.00 95.69 97 TYR A CA 1
ATOM 781 C C . TYR A 1 97 ? 9.733 -0.860 -21.741 1.00 95.69 97 TYR A C 1
ATOM 783 O O . TYR A 1 97 ? 10.487 -0.397 -22.602 1.00 95.69 97 TYR A O 1
ATOM 791 N N . TRP A 1 98 ? 9.420 -2.158 -21.684 1.00 94.62 98 TRP A N 1
ATOM 792 C CA . TRP A 1 98 ? 9.860 -3.125 -22.687 1.00 94.62 98 TRP A CA 1
ATOM 793 C C . TRP A 1 98 ? 9.395 -2.738 -24.090 1.00 94.62 98 TRP A C 1
ATOM 795 O O . TRP A 1 98 ? 10.231 -2.620 -24.986 1.00 94.62 98 TRP A O 1
ATOM 805 N N . GLU A 1 99 ? 8.107 -2.457 -24.266 1.00 93.50 99 GLU A N 1
ATOM 806 C CA . GLU A 1 99 ? 7.521 -2.075 -25.552 1.00 93.50 99 GLU A CA 1
ATOM 807 C C . GLU A 1 99 ? 8.266 -0.879 -26.166 1.00 93.50 99 GLU A C 1
ATOM 809 O O . GLU A 1 99 ? 8.769 -0.934 -27.290 1.00 93.50 99 GLU A O 1
ATOM 814 N N . THR A 1 100 ? 8.467 0.171 -25.369 1.00 89.81 100 THR A N 1
ATOM 815 C CA . THR A 1 100 ? 9.205 1.370 -25.782 1.00 89.81 100 THR A CA 1
ATOM 816 C C . THR A 1 100 ? 10.654 1.061 -26.163 1.00 89.81 100 THR A C 1
ATOM 818 O O . THR A 1 100 ? 11.181 1.658 -27.099 1.00 89.81 100 THR A O 1
ATOM 821 N N . SER A 1 101 ? 11.311 0.142 -25.452 1.00 89.06 101 SER A N 1
ATOM 822 C CA . SER A 1 101 ? 12.716 -0.213 -25.690 1.00 89.06 101 SER A CA 1
ATOM 823 C C . SER A 1 101 ? 12.954 -1.010 -26.976 1.00 89.06 101 SER A C 1
ATOM 825 O O . SER A 1 101 ? 14.077 -1.018 -27.482 1.00 89.06 101 SER A O 1
ATOM 827 N N . VAL A 1 102 ? 11.919 -1.682 -27.494 1.00 85.00 102 VAL A N 1
ATOM 828 C CA . VAL A 1 102 ? 11.969 -2.456 -28.744 1.00 85.00 102 VAL A CA 1
ATOM 829 C C . VAL A 1 102 ? 11.734 -1.552 -29.952 1.00 85.00 102 VAL A C 1
ATOM 831 O O . VAL A 1 102 ? 12.453 -1.670 -30.947 1.00 85.00 102 VAL A O 1
ATOM 834 N N . TYR A 1 103 ? 10.751 -0.651 -29.858 1.00 78.69 103 TYR A N 1
ATOM 835 C CA . TYR A 1 103 ? 10.337 0.216 -30.967 1.00 78.69 103 TYR A CA 1
ATOM 836 C C . TYR A 1 103 ? 11.155 1.507 -31.112 1.00 78.69 103 TYR A C 1
ATOM 838 O O . TYR A 1 103 ? 11.066 2.159 -32.152 1.00 78.69 103 TYR A O 1
ATOM 846 N N . LYS A 1 104 ? 11.947 1.875 -30.101 1.00 60.28 104 LYS A N 1
ATOM 847 C CA . LYS A 1 104 ? 12.993 2.906 -30.193 1.00 60.28 104 LYS A CA 1
ATOM 848 C C . LYS A 1 104 ? 14.365 2.266 -30.377 1.00 60.28 104 LYS A C 1
ATOM 850 O O . LYS A 1 104 ? 15.174 2.861 -31.116 1.00 60.28 104 LYS A O 1
#

Sequence (104 aa):
MPTKLPFVFSQRGYIYQSGLDCIRLAARSGQNSLQEAISSKEMELKTYEEGGVFVGERDEDGDVLWEKNEILELDIERLQEALLELRRSFVLTAYHYWETSVYK

Secondary structure (DSSP, 8-state):
----PPP---HHHHHHHHHHHHHHHHHHHHHHHHHHHHHHHHHHHHHHHHH----EEE-TTS-EEEEHHHHHHHHHHHHHHHHHHHHHHHHHHHHHHHHHHHH-